Protein AF-A0A7S1W792-F1 (afdb_monomer)

Structure (mmCIF, N/CA/C/O backbone):
data_AF-A0A7S1W792-F1
#
_entry.id   AF-A0A7S1W792-F1
#
loop_
_atom_site.group_PDB
_atom_site.id
_atom_site.type_symbol
_atom_site.label_atom_id
_atom_site.label_alt_id
_atom_site.label_comp_id
_atom_site.label_asym_id
_atom_site.label_entity_id
_atom_site.label_seq_id
_atom_site.pdbx_PDB_ins_code
_atom_site.Cartn_x
_atom_site.Cartn_y
_atom_site.Cartn_z
_atom_site.occupancy
_atom_site.B_iso_or_equiv
_atom_site.auth_seq_id
_atom_site.auth_comp_id
_atom_site.auth_asym_id
_atom_site.auth_atom_id
_atom_site.pdbx_PDB_model_num
ATOM 1 N N . MET A 1 1 ? 34.337 -40.297 -50.477 1.00 45.78 1 MET A N 1
ATOM 2 C CA . MET A 1 1 ? 35.206 -39.201 -50.011 1.00 45.78 1 MET A CA 1
ATOM 3 C C . MET A 1 1 ? 35.949 -39.728 -48.802 1.00 45.78 1 MET A C 1
ATOM 5 O O . MET A 1 1 ? 35.303 -40.176 -47.863 1.00 45.78 1 MET A O 1
ATOM 9 N N . ASP A 1 2 ? 37.268 -39.821 -48.946 1.00 40.34 2 ASP A N 1
ATOM 10 C CA . ASP A 1 2 ? 38.236 -40.441 -48.040 1.00 40.34 2 ASP A CA 1
ATOM 11 C C . ASP A 1 2 ? 38.175 -39.897 -46.609 1.00 40.34 2 ASP A C 1
ATOM 13 O O . ASP A 1 2 ? 38.225 -38.689 -46.395 1.00 40.34 2 ASP A O 1
ATOM 17 N N . ALA A 1 3 ? 38.151 -40.795 -45.624 1.00 46.75 3 ALA A N 1
ATOM 18 C CA . ALA A 1 3 ? 38.273 -40.480 -44.198 1.00 46.75 3 ALA A CA 1
ATOM 19 C C . ALA A 1 3 ? 39.742 -40.251 -43.768 1.00 46.75 3 ALA A C 1
ATOM 21 O O . ALA A 1 3 ? 40.128 -40.584 -42.650 1.00 46.75 3 ALA A O 1
ATOM 22 N N . ALA A 1 4 ? 40.578 -39.727 -44.667 1.00 52.12 4 ALA A N 1
ATOM 23 C CA . ALA A 1 4 ? 42.028 -39.660 -44.511 1.00 52.12 4 ALA A CA 1
ATOM 24 C C . ALA A 1 4 ? 42.571 -38.253 -44.817 1.00 52.12 4 ALA A C 1
ATOM 26 O O . ALA A 1 4 ? 43.284 -38.075 -45.798 1.00 52.12 4 ALA A O 1
ATOM 27 N N . ALA A 1 5 ? 42.229 -37.249 -43.997 1.00 55.47 5 ALA A N 1
ATOM 28 C CA . ALA A 1 5 ? 42.916 -35.945 -43.991 1.00 55.47 5 ALA A CA 1
ATOM 29 C C . ALA A 1 5 ? 42.557 -35.071 -42.764 1.00 55.47 5 ALA A C 1
ATOM 31 O O . ALA A 1 5 ? 42.032 -33.975 -42.924 1.00 55.47 5 ALA A O 1
ATOM 32 N N . MET A 1 6 ? 42.821 -35.521 -41.534 1.00 52.53 6 MET A N 1
ATOM 33 C CA . MET A 1 6 ? 42.902 -34.599 -40.386 1.00 52.53 6 MET A CA 1
ATOM 34 C C . MET A 1 6 ? 44.209 -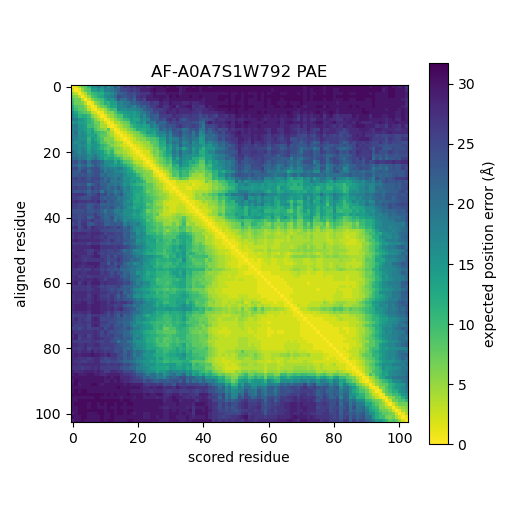34.866 -39.646 1.00 52.53 6 MET A C 1
ATOM 36 O O . MET A 1 6 ? 44.461 -35.988 -39.203 1.00 52.53 6 MET A O 1
ATOM 40 N N . MET A 1 7 ? 45.066 -33.848 -39.561 1.00 60.34 7 MET A N 1
ATOM 41 C CA . MET A 1 7 ? 46.336 -33.926 -38.842 1.00 60.34 7 MET A CA 1
ATOM 42 C C . MET A 1 7 ? 46.059 -34.056 -37.332 1.00 60.34 7 MET A C 1
ATOM 44 O O . MET A 1 7 ? 45.120 -33.428 -36.830 1.00 60.34 7 MET A O 1
ATOM 48 N N . PRO A 1 8 ? 46.854 -34.827 -36.561 1.00 57.66 8 PRO A N 1
ATOM 49 C CA . PRO A 1 8 ? 46.702 -34.886 -35.109 1.00 57.66 8 PRO A CA 1
ATOM 50 C C . PRO A 1 8 ? 46.992 -33.499 -34.513 1.00 57.66 8 PRO A C 1
ATOM 52 O O . PRO A 1 8 ? 48.144 -33.092 -34.392 1.00 57.66 8 PRO A O 1
ATOM 55 N N . GLY A 1 9 ? 45.933 -32.753 -34.186 1.00 61.53 9 GLY A N 1
ATOM 56 C CA . GLY A 1 9 ? 46.008 -31.379 -33.675 1.00 61.53 9 GLY A CA 1
ATOM 57 C C . GLY A 1 9 ? 45.078 -30.374 -34.363 1.00 61.53 9 GLY A C 1
ATOM 58 O O . GLY A 1 9 ? 44.904 -29.270 -33.845 1.00 61.53 9 GLY A O 1
ATOM 59 N N . GLU A 1 10 ? 44.436 -30.733 -35.478 1.00 57.62 10 GLU A N 1
ATOM 60 C CA . GLU A 1 10 ? 43.429 -29.876 -36.112 1.00 57.62 10 GLU A CA 1
ATOM 61 C C . GLU A 1 10 ? 42.115 -29.905 -35.320 1.00 57.62 10 GLU A C 1
ATOM 63 O O . GLU A 1 10 ? 41.329 -30.851 -35.384 1.00 57.62 10 GLU A O 1
ATOM 68 N N . ARG A 1 11 ? 41.867 -28.839 -34.550 1.00 65.88 11 ARG A N 1
ATOM 69 C CA . ARG A 1 11 ? 40.526 -28.534 -34.042 1.00 65.88 11 ARG A CA 1
ATOM 70 C C . ARG A 1 11 ? 39.655 -28.124 -35.228 1.00 65.88 11 ARG A C 1
ATOM 72 O O . ARG A 1 11 ? 40.039 -27.231 -35.977 1.00 65.88 11 ARG A O 1
ATOM 79 N N . MET A 1 12 ? 38.492 -28.761 -35.370 1.00 65.69 12 MET A N 1
ATOM 80 C CA . MET A 1 12 ? 37.448 -28.341 -36.309 1.00 65.69 12 MET A CA 1
ATOM 81 C C . MET A 1 12 ? 37.227 -26.824 -36.178 1.00 65.69 12 MET A C 1
ATOM 83 O O . MET A 1 12 ? 37.167 -26.339 -35.041 1.00 65.69 12 MET A O 1
ATO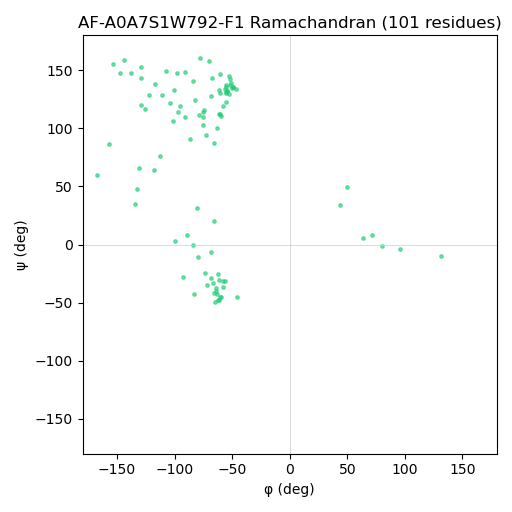M 87 N N . PRO A 1 13 ? 37.140 -26.064 -37.288 1.00 69.75 13 PRO A N 1
ATOM 88 C CA . PRO A 1 13 ? 36.844 -24.643 -37.205 1.00 69.75 13 PRO A CA 1
ATOM 89 C C . PRO A 1 13 ? 35.468 -24.504 -36.555 1.00 69.75 13 PRO A C 1
ATOM 91 O O . PRO A 1 13 ? 34.465 -24.950 -37.107 1.00 69.75 13 PRO A O 1
ATOM 94 N N . LEU A 1 14 ? 35.435 -23.960 -35.338 1.00 74.94 14 LEU A N 1
ATOM 95 C CA . LEU A 1 14 ? 34.180 -23.552 -34.724 1.00 74.94 14 LEU A CA 1
ATOM 96 C C . LEU A 1 14 ? 33.592 -22.470 -35.625 1.00 74.94 14 LEU A C 1
ATOM 98 O O . LEU A 1 14 ? 34.323 -21.559 -36.029 1.00 74.94 14 LEU A O 1
ATOM 102 N N . ASP A 1 15 ? 32.302 -22.576 -35.940 1.00 78.12 15 ASP A N 1
ATOM 103 C CA . ASP A 1 15 ? 31.598 -21.479 -36.593 1.00 78.12 15 ASP A CA 1
ATOM 104 C C . ASP A 1 15 ? 31.891 -20.182 -35.823 1.00 78.12 15 ASP A C 1
ATOM 106 O O . ASP A 1 15 ? 31.894 -20.192 -34.581 1.00 78.12 15 ASP A O 1
ATOM 110 N N . PRO A 1 16 ? 32.196 -19.073 -36.524 1.00 78.44 16 PRO A N 1
ATOM 111 C CA . PRO A 1 16 ? 32.443 -17.809 -35.854 1.00 78.44 16 PRO A CA 1
ATOM 112 C C . PRO A 1 16 ? 31.225 -17.479 -34.982 1.00 78.44 16 PRO A C 1
ATOM 114 O O . PRO A 1 16 ? 30.090 -17.687 -35.425 1.00 78.44 16 PRO A O 1
ATOM 117 N N . PRO A 1 17 ? 31.427 -16.990 -33.744 1.00 78.62 17 PRO A N 1
ATOM 118 C CA . PRO A 1 17 ? 30.308 -16.656 -32.880 1.00 78.62 17 PRO A CA 1
ATOM 119 C C . PRO A 1 17 ? 29.411 -15.667 -33.618 1.00 78.62 17 PRO A C 1
ATOM 121 O O . PRO A 1 17 ? 29.896 -14.675 -34.173 1.00 78.62 17 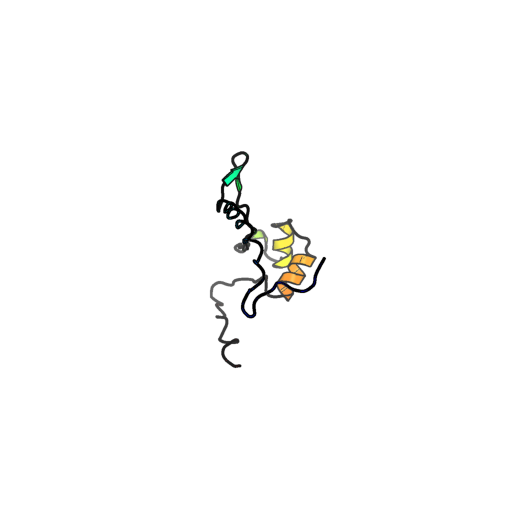PRO A O 1
ATOM 124 N N . LEU A 1 18 ? 28.107 -15.954 -33.639 1.00 80.38 18 LEU A N 1
ATOM 125 C CA . LEU A 1 18 ? 27.129 -15.005 -34.154 1.00 80.38 18 LEU A CA 1
ATOM 126 C C . LEU A 1 18 ? 27.365 -13.650 -33.470 1.00 80.38 18 LEU A C 1
ATOM 128 O O . LEU A 1 18 ? 27.646 -13.625 -32.264 1.00 80.38 18 LEU A O 1
ATOM 132 N N . PRO A 1 19 ? 27.277 -12.528 -34.206 1.00 82.81 19 PRO A N 1
ATOM 133 C CA . PRO A 1 19 ? 27.377 -11.216 -33.592 1.00 82.81 19 PRO A CA 1
ATOM 134 C C . PRO A 1 19 ? 26.345 -11.138 -32.469 1.00 82.81 19 PRO A C 1
ATOM 136 O O . PRO A 1 19 ? 25.189 -11.528 -32.656 1.00 82.81 19 PRO A O 1
ATOM 139 N N . LEU A 1 20 ? 26.783 -10.679 -31.295 1.00 81.50 20 LEU A N 1
ATOM 140 C CA . LEU A 1 20 ? 25.876 -10.477 -30.172 1.00 81.50 20 LEU A CA 1
ATOM 141 C C . LEU A 1 20 ? 24.697 -9.620 -30.656 1.00 81.50 20 LEU A C 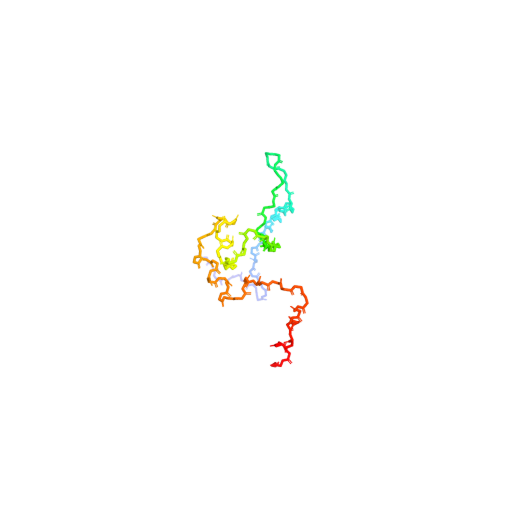1
ATOM 143 O O . LEU A 1 20 ? 24.928 -8.658 -31.402 1.00 81.50 20 LEU A O 1
ATOM 147 N N . PRO A 1 21 ? 23.451 -9.949 -30.266 1.00 80.06 21 PRO A N 1
ATOM 148 C CA . PRO A 1 21 ? 22.336 -9.063 -30.548 1.00 80.06 21 PRO A CA 1
ATOM 149 C C . PRO A 1 21 ? 22.685 -7.664 -30.020 1.00 80.06 21 PRO A C 1
ATOM 151 O O . PRO A 1 21 ? 23.383 -7.552 -29.001 1.00 80.06 21 PRO A O 1
ATOM 154 N N . PRO A 1 22 ? 22.245 -6.591 -30.702 1.00 80.19 22 PRO A N 1
ATOM 155 C CA . PRO A 1 22 ? 22.418 -5.252 -30.163 1.00 80.19 22 PRO A CA 1
ATOM 156 C C . PRO A 1 22 ? 21.861 -5.231 -28.734 1.00 80.19 22 PRO A C 1
ATOM 158 O O . PRO A 1 22 ? 20.860 -5.908 -28.474 1.00 80.19 22 PRO A O 1
ATOM 161 N N . PRO A 1 23 ? 22.498 -4.502 -27.799 1.00 78.31 23 PRO A N 1
ATOM 162 C CA . PRO A 1 23 ? 21.954 -4.380 -26.457 1.00 78.31 23 PRO A CA 1
ATOM 163 C C . PRO A 1 23 ? 20.510 -3.903 -26.583 1.00 78.31 23 PRO A C 1
ATOM 165 O O . PRO A 1 23 ? 20.242 -2.942 -27.310 1.00 78.31 23 PRO A O 1
ATOM 168 N N . GLU A 1 24 ? 19.585 -4.599 -25.919 1.00 75.12 24 GLU A N 1
ATOM 169 C CA . GLU A 1 24 ? 18.192 -4.170 -25.888 1.00 75.12 24 GLU A CA 1
ATOM 170 C C . GLU A 1 24 ? 18.149 -2.689 -25.484 1.00 75.12 24 GLU A C 1
ATOM 172 O O . GLU A 1 24 ? 18.880 -2.283 -24.565 1.00 75.12 24 GLU A O 1
ATOM 177 N N . PRO A 1 25 ? 17.358 -1.851 -26.179 1.00 72.75 25 PRO A N 1
ATOM 178 C CA . PRO A 1 25 ? 17.241 -0.458 -25.799 1.00 72.75 25 PRO A CA 1
ATOM 179 C C . PRO A 1 25 ? 16.750 -0.418 -24.355 1.00 72.75 25 PRO A C 1
ATOM 181 O O . PRO A 1 25 ? 15.672 -0.926 -24.044 1.00 72.75 25 PRO A O 1
ATOM 184 N N . ARG A 1 26 ? 17.553 0.169 -23.460 1.00 67.56 26 ARG A N 1
ATOM 185 C CA . ARG A 1 26 ? 17.107 0.406 -22.088 1.00 67.56 26 ARG A CA 1
ATOM 186 C C . ARG A 1 26 ? 15.894 1.314 -22.184 1.00 67.56 26 ARG A C 1
ATOM 188 O O . ARG A 1 26 ? 16.022 2.457 -22.624 1.00 67.56 26 ARG A O 1
ATOM 195 N N . LEU A 1 27 ? 14.727 0.788 -21.825 1.00 70.88 27 LEU A N 1
ATOM 196 C CA . LEU A 1 27 ? 13.537 1.614 -21.721 1.00 70.88 27 LEU A CA 1
ATOM 197 C C . LEU A 1 27 ? 13.858 2.768 -20.762 1.00 70.88 27 LEU A C 1
ATOM 199 O O . LEU A 1 27 ? 14.503 2.536 -19.733 1.00 70.88 27 LEU A O 1
ATOM 203 N N . PRO A 1 28 ? 13.477 4.007 -21.106 1.00 68.75 28 PRO A N 1
ATOM 204 C CA . PRO A 1 28 ? 13.674 5.121 -20.198 1.00 68.75 28 PRO A CA 1
ATOM 205 C C . PRO A 1 28 ? 12.902 4.848 -18.903 1.00 68.75 28 PRO A C 1
ATOM 207 O O . PRO A 1 28 ? 11.833 4.236 -18.933 1.00 68.75 28 PRO A O 1
ATOM 210 N N . GLU A 1 29 ? 13.434 5.310 -17.769 1.00 76.38 29 GLU A N 1
ATOM 211 C CA . GLU A 1 29 ? 12.778 5.135 -16.464 1.00 76.38 29 GLU A CA 1
ATOM 212 C C . GLU A 1 29 ? 11.354 5.707 -16.462 1.00 76.38 29 GLU A C 1
ATOM 214 O O . GLU A 1 29 ? 10.467 5.162 -15.813 1.00 76.38 29 GLU A O 1
ATOM 219 N N . TRP A 1 30 ? 11.115 6.765 -17.239 1.00 83.19 30 TRP A N 1
ATOM 220 C CA . TRP A 1 30 ? 9.791 7.285 -17.551 1.00 83.19 30 TRP A CA 1
ATOM 221 C C . TRP A 1 30 ? 9.803 8.014 -18.905 1.00 83.19 30 TRP A C 1
ATOM 223 O O . TRP A 1 30 ? 10.842 8.509 -19.346 1.00 83.19 30 TRP A O 1
ATOM 233 N N . PHE A 1 31 ? 8.655 8.108 -19.574 1.00 87.50 31 PHE A N 1
ATOM 234 C CA . PHE A 1 31 ? 8.464 8.930 -20.775 1.00 87.50 31 PHE A CA 1
ATOM 235 C C . PHE A 1 31 ? 7.064 9.550 -20.795 1.00 87.50 31 PHE A C 1
ATOM 237 O O . PHE A 1 31 ? 6.154 9.069 -20.126 1.00 87.50 31 PHE A O 1
ATOM 244 N N . LEU A 1 32 ? 6.880 10.635 -21.548 1.00 90.69 32 LEU A N 1
ATOM 245 C CA . LEU A 1 32 ? 5.563 11.245 -21.733 1.00 90.69 32 LEU A CA 1
ATOM 246 C C . LEU A 1 32 ? 4.788 10.501 -22.825 1.00 90.69 32 LEU A C 1
ATOM 248 O O . LEU A 1 32 ? 5.257 10.398 -23.957 1.00 90.69 32 LEU A O 1
ATOM 252 N N . TRP A 1 33 ? 3.591 10.028 -22.495 1.00 85.88 33 TRP A N 1
ATOM 253 C CA . TRP A 1 33 ? 2.622 9.469 -23.432 1.00 85.88 33 TRP A CA 1
ATOM 254 C C . TRP A 1 33 ? 1.303 10.209 -23.260 1.00 85.88 33 TRP A C 1
ATOM 256 O O . TRP A 1 33 ? 0.711 10.154 -22.187 1.00 85.88 33 TRP A O 1
ATOM 266 N N . ASP A 1 34 ? 0.848 10.905 -24.302 1.00 88.38 34 ASP A N 1
ATOM 267 C CA . ASP A 1 34 ? -0.413 11.662 -24.275 1.00 88.38 34 ASP A CA 1
ATOM 268 C C . ASP A 1 34 ? -0.531 12.592 -23.046 1.00 88.38 34 ASP A C 1
ATOM 270 O O . ASP A 1 34 ? -1.495 12.565 -22.288 1.00 88.38 34 ASP A O 1
ATOM 274 N N . GLN A 1 35 ? 0.524 13.382 -22.801 1.00 88.44 35 GLN A N 1
ATOM 275 C CA . GLN A 1 35 ? 0.669 14.280 -21.642 1.00 88.44 35 GLN A CA 1
ATOM 276 C C . GLN A 1 35 ? 0.715 13.598 -20.259 1.00 88.44 35 GLN A C 1
ATOM 278 O O . GLN A 1 35 ? 0.781 14.288 -19.241 1.00 88.44 35 GLN A O 1
ATOM 283 N N . LEU A 1 36 ? 0.743 12.264 -20.198 1.00 83.31 36 LEU A N 1
ATOM 284 C CA . LEU A 1 36 ? 0.911 11.483 -18.975 1.00 83.31 36 LEU A CA 1
ATOM 285 C C . LEU A 1 36 ? 2.362 10.999 -18.844 1.00 83.31 36 LEU A C 1
ATOM 287 O O . LEU A 1 36 ? 2.924 10.449 -19.787 1.00 83.31 36 LEU A O 1
ATOM 291 N N . ALA A 1 37 ? 2.973 11.156 -17.669 1.00 85.75 37 ALA A N 1
ATOM 292 C CA . ALA A 1 37 ? 4.255 10.517 -17.376 1.00 85.75 37 ALA A CA 1
ATOM 293 C C . ALA A 1 37 ? 4.040 9.015 -17.123 1.00 85.75 37 ALA A C 1
ATOM 295 O O . ALA A 1 37 ? 3.360 8.633 -16.171 1.00 85.75 37 ALA A O 1
ATOM 296 N N . VAL A 1 38 ? 4.611 8.172 -17.983 1.00 84.06 38 VAL A N 1
ATOM 297 C CA . VAL A 1 38 ? 4.493 6.711 -17.954 1.00 84.06 38 VAL A CA 1
ATOM 298 C C . VAL A 1 38 ? 5.829 6.092 -17.569 1.00 84.06 38 VAL A C 1
ATOM 300 O O . VAL A 1 38 ? 6.848 6.369 -18.194 1.00 84.06 38 VAL A O 1
ATOM 303 N N . VAL A 1 39 ? 5.804 5.212 -16.569 1.00 84.44 39 VAL A N 1
ATOM 304 C CA . VAL A 1 39 ? 6.920 4.332 -16.198 1.00 84.44 39 VAL A CA 1
ATOM 305 C C . VAL A 1 39 ? 6.667 2.969 -16.859 1.00 84.44 39 VAL A C 1
ATOM 307 O O . VAL A 1 39 ? 5.673 2.325 -16.520 1.00 84.44 39 VAL A O 1
ATOM 310 N N . PRO A 1 40 ? 7.499 2.524 -17.820 1.00 79.75 40 PRO A N 1
ATOM 311 C CA . PRO A 1 40 ? 7.249 1.283 -18.561 1.00 79.75 40 PRO A CA 1
ATOM 312 C C . PRO A 1 40 ? 7.500 0.007 -17.751 1.00 79.75 40 PRO A C 1
ATOM 314 O O . PRO A 1 40 ? 6.955 -1.045 -18.083 1.00 79.75 40 PRO A O 1
ATOM 317 N N . ALA A 1 41 ? 8.340 0.071 -16.719 1.00 80.81 41 ALA A N 1
ATOM 318 C CA . ALA A 1 41 ? 8.648 -1.078 -15.879 1.00 80.81 41 ALA A CA 1
ATOM 319 C C . ALA A 1 41 ? 7.580 -1.265 -14.781 1.00 80.81 41 ALA A C 1
ATOM 321 O O . ALA A 1 41 ? 7.140 -0.274 -14.191 1.00 80.81 41 ALA A O 1
ATOM 322 N N . PRO A 1 42 ? 7.183 -2.510 -14.448 1.00 78.81 42 PRO A N 1
ATOM 323 C CA . PRO A 1 42 ? 6.390 -2.774 -13.252 1.00 78.81 42 PRO A CA 1
ATOM 324 C C . PRO A 1 42 ? 7.110 -2.236 -12.009 1.00 78.81 42 PRO A C 1
ATOM 326 O O . PRO A 1 42 ? 8.305 -2.477 -11.842 1.00 78.81 42 PRO A O 1
ATOM 329 N N . TYR A 1 43 ? 6.390 -1.533 -11.135 1.00 75.06 43 TYR A N 1
ATOM 330 C CA . TYR A 1 43 ? 6.946 -0.988 -9.898 1.00 75.06 43 TYR A CA 1
ATOM 331 C C . TYR A 1 43 ? 6.087 -1.357 -8.690 1.00 75.06 43 TYR A C 1
ATOM 333 O O . TYR A 1 43 ? 4.854 -1.388 -8.758 1.00 75.06 43 TYR A O 1
ATOM 341 N N . ASP A 1 44 ? 6.751 -1.615 -7.564 1.00 76.31 44 ASP A N 1
ATOM 342 C CA . ASP A 1 44 ? 6.081 -1.838 -6.291 1.00 76.31 44 ASP A CA 1
ATOM 343 C C . ASP A 1 44 ? 5.586 -0.499 -5.739 1.00 76.31 44 ASP A C 1
ATOM 345 O O . ASP A 1 44 ? 6.363 0.357 -5.315 1.00 76.31 44 ASP A O 1
ATOM 349 N N . HIS A 1 45 ? 4.268 -0.308 -5.746 1.00 79.81 45 HIS A N 1
ATOM 350 C CA . HIS A 1 45 ? 3.641 0.871 -5.161 1.00 79.81 45 HIS A CA 1
ATOM 351 C C . HIS A 1 45 ? 2.988 0.544 -3.817 1.00 79.81 45 HIS A C 1
ATOM 353 O O . HIS A 1 45 ? 2.076 -0.283 -3.735 1.00 79.81 45 HIS A O 1
ATOM 359 N N . ALA A 1 46 ? 3.417 1.239 -2.763 1.00 81.69 46 ALA A N 1
ATOM 360 C CA . ALA A 1 46 ? 2.803 1.151 -1.445 1.00 81.69 46 ALA A CA 1
ATOM 361 C C . ALA A 1 46 ? 1.703 2.211 -1.290 1.00 81.69 46 ALA A C 1
ATOM 363 O O . ALA A 1 46 ? 1.978 3.403 -1.159 1.00 81.69 46 ALA A O 1
ATOM 364 N N . PHE A 1 47 ? 0.445 1.769 -1.248 1.00 82.00 47 PHE A N 1
ATOM 365 C CA . PHE A 1 47 ? -0.684 2.649 -0.954 1.00 82.00 47 PHE A CA 1
ATOM 366 C C . PHE A 1 47 ? -0.723 2.983 0.540 1.00 82.00 47 PHE A C 1
ATOM 368 O O . PHE A 1 47 ? -0.985 2.115 1.374 1.00 82.00 47 PHE A O 1
ATOM 375 N N . GLN A 1 48 ? -0.496 4.251 0.879 1.00 86.38 48 GLN A N 1
ATOM 376 C CA . GLN A 1 48 ? -0.555 4.748 2.252 1.00 86.38 48 GLN A CA 1
ATOM 377 C C . GLN A 1 48 ? -1.668 5.781 2.408 1.00 86.38 48 GLN A C 1
ATOM 379 O O . GLN A 1 48 ? -1.871 6.649 1.560 1.00 86.38 48 GLN A O 1
ATOM 384 N N . THR A 1 49 ? -2.402 5.704 3.516 1.00 85.19 49 THR A N 1
ATOM 385 C CA . THR A 1 49 ? -3.422 6.698 3.848 1.00 85.19 49 THR A CA 1
ATOM 386 C C . THR A 1 49 ? -3.537 6.879 5.356 1.00 85.19 49 THR A C 1
ATOM 388 O O . THR A 1 49 ? -3.321 5.946 6.127 1.00 85.19 49 THR A O 1
ATOM 391 N N . SER A 1 50 ? -3.862 8.097 5.784 1.00 86.75 50 SER A N 1
ATOM 392 C CA . SER A 1 50 ? -4.112 8.413 7.191 1.00 86.75 50 SER A CA 1
ATOM 393 C C . SER A 1 50 ? -5.589 8.249 7.525 1.00 86.75 50 SER A C 1
ATOM 395 O O . SER A 1 50 ? -6.456 8.498 6.688 1.00 86.75 50 SER A O 1
ATOM 397 N N . VAL A 1 51 ? -5.876 7.865 8.770 1.00 85.88 51 VAL A N 1
ATOM 398 C CA . VAL A 1 51 ? -7.248 7.677 9.256 1.00 85.88 51 VAL A CA 1
ATOM 399 C C . VAL A 1 51 ? -8.038 8.984 9.156 1.00 85.88 51 VAL A C 1
ATOM 401 O O . VAL A 1 51 ? -7.590 10.031 9.620 1.00 85.88 51 VAL A O 1
ATOM 404 N N . LYS A 1 52 ? -9.237 8.914 8.570 1.00 87.75 52 LYS A N 1
ATOM 405 C CA . LYS A 1 52 ? -10.179 10.036 8.446 1.00 87.75 52 LYS A CA 1
ATOM 406 C C . LYS A 1 52 ? -11.364 9.837 9.391 1.00 87.75 52 LYS A C 1
ATOM 408 O O . LYS A 1 52 ? -11.803 8.710 9.600 1.00 87.75 52 LYS A O 1
ATOM 413 N N . GLY A 1 53 ? -11.952 10.925 9.895 1.00 89.94 53 GLY A N 1
ATOM 414 C CA . GLY A 1 53 ? -13.088 10.857 10.833 1.00 89.94 53 GLY A CA 1
ATOM 415 C C . GLY A 1 53 ? -14.311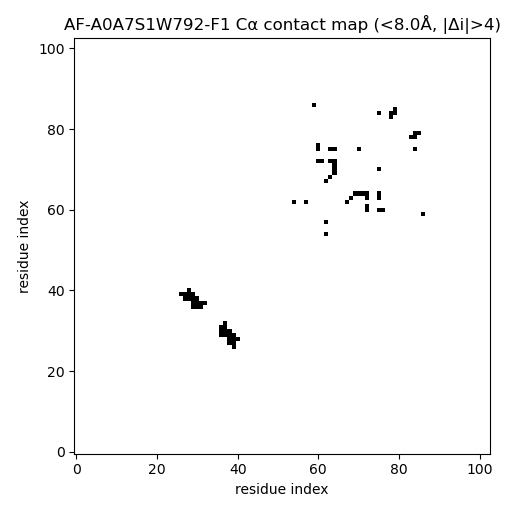 10.094 10.297 1.00 89.94 53 GLY A C 1
ATOM 416 O O . GLY A 1 53 ? -14.980 9.390 11.042 1.00 89.94 53 GLY A O 1
ATOM 417 N N . ARG A 1 54 ? -14.556 10.127 8.980 1.00 90.75 54 ARG A N 1
ATOM 418 C CA . ARG A 1 54 ? -15.643 9.363 8.330 1.00 90.75 54 ARG A CA 1
ATOM 419 C C . ARG A 1 54 ? -15.442 7.837 8.318 1.00 90.75 54 ARG A C 1
ATOM 421 O O . ARG A 1 54 ? -16.310 7.111 7.838 1.00 90.75 54 ARG A O 1
ATOM 428 N N . TRP A 1 55 ? -14.285 7.351 8.764 1.00 91.69 55 TRP A N 1
ATOM 429 C CA . TRP A 1 55 ? -13.963 5.923 8.836 1.00 91.69 55 TRP A CA 1
ATOM 430 C C . TRP A 1 55 ? -14.141 5.339 10.237 1.00 91.69 55 TRP A C 1
ATOM 432 O O . TRP A 1 55 ? -13.874 4.157 10.440 1.00 91.69 55 TRP A O 1
ATOM 442 N N . ILE A 1 56 ? -14.604 6.136 11.202 1.00 90.31 56 ILE A N 1
ATOM 443 C CA . ILE A 1 56 ? -14.930 5.639 12.539 1.00 90.31 56 ILE A CA 1
ATOM 444 C C . ILE A 1 56 ? -15.945 4.491 12.417 1.00 90.31 56 ILE A C 1
ATOM 446 O O . ILE A 1 56 ? -16.937 4.598 11.698 1.00 90.31 56 ILE A O 1
ATOM 450 N N . GLY A 1 57 ? -15.661 3.379 13.100 1.00 90.44 57 GLY A N 1
ATOM 451 C CA . GLY A 1 57 ? -16.485 2.166 13.074 1.00 90.44 57 GLY A CA 1
ATOM 452 C C . GLY A 1 57 ? -16.280 1.259 11.855 1.00 90.44 57 GLY A C 1
ATOM 453 O O . GLY A 1 57 ? -16.899 0.202 11.792 1.00 90.44 57 GLY A O 1
ATOM 454 N N . LYS A 1 58 ? -15.413 1.627 10.902 1.00 91.56 58 LYS A N 1
ATOM 455 C CA . LYS A 1 58 ? -15.069 0.791 9.742 1.00 91.56 58 LYS A CA 1
ATOM 456 C C . LYS A 1 58 ? -13.768 0.029 9.978 1.00 91.56 58 LYS A C 1
ATOM 458 O O . LYS A 1 58 ? -12.848 0.541 10.617 1.00 91.56 58 LYS A O 1
ATOM 463 N N . THR A 1 59 ? -13.661 -1.176 9.422 1.00 91.31 59 THR A N 1
ATOM 464 C CA . THR A 1 59 ? -12.395 -1.923 9.423 1.00 91.31 59 THR A CA 1
ATOM 465 C C . THR A 1 59 ? -11.440 -1.380 8.358 1.00 91.31 59 THR A C 1
ATOM 467 O O . THR A 1 59 ? -11.863 -0.745 7.390 1.00 91.31 59 THR A O 1
ATOM 470 N N . ALA A 1 60 ? -10.140 -1.661 8.486 1.00 88.75 60 ALA A N 1
ATOM 471 C CA . ALA A 1 60 ? -9.164 -1.275 7.464 1.00 88.75 60 ALA A CA 1
ATOM 472 C C . ALA A 1 60 ? -9.515 -1.870 6.085 1.00 88.75 60 ALA A C 1
ATOM 474 O O . ALA A 1 60 ? -9.390 -1.194 5.069 1.00 88.75 60 ALA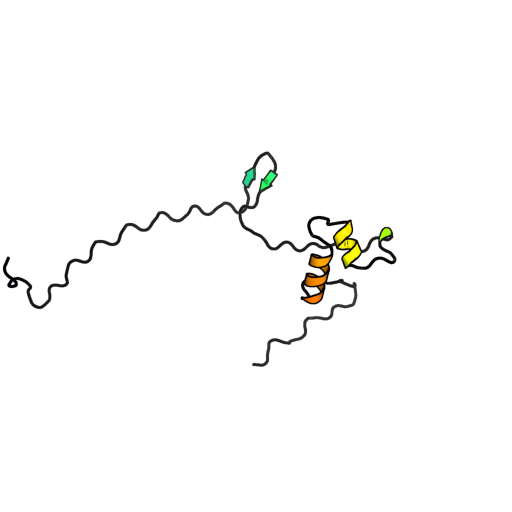 A O 1
ATOM 475 N N . VAL A 1 61 ? -10.034 -3.102 6.052 1.00 91.44 61 VAL A N 1
ATOM 476 C CA . VAL A 1 61 ? -10.503 -3.761 4.823 1.00 91.44 61 VAL A CA 1
ATOM 477 C C . VAL A 1 61 ? -11.682 -3.010 4.196 1.00 91.44 61 VAL A C 1
ATOM 479 O O . VAL A 1 61 ? -11.689 -2.810 2.985 1.00 91.44 61 VAL A O 1
ATOM 482 N N . ASP A 1 62 ? -12.652 -2.552 4.998 1.00 91.31 62 ASP A N 1
ATOM 483 C CA . ASP A 1 62 ? -13.783 -1.747 4.506 1.00 91.31 62 ASP A CA 1
ATOM 484 C C . ASP A 1 62 ? -13.311 -0.443 3.868 1.00 91.31 62 ASP A C 1
ATOM 486 O O . ASP A 1 62 ? -13.785 -0.063 2.800 1.00 91.31 62 ASP A O 1
ATOM 490 N N . VAL A 1 63 ? -12.376 0.240 4.532 1.00 90.94 63 VAL A N 1
ATOM 491 C CA . VAL A 1 63 ? -11.810 1.502 4.050 1.00 90.94 63 VAL A CA 1
ATOM 492 C C . VAL A 1 63 ? -11.104 1.287 2.719 1.00 90.94 63 VAL A C 1
ATOM 494 O O . VAL A 1 63 ? -11.360 2.027 1.770 1.00 90.94 63 VAL A O 1
ATOM 497 N N . PHE A 1 64 ? -10.259 0.256 2.627 1.00 89.94 64 PHE A N 1
ATOM 498 C CA . PHE A 1 64 ? -9.528 -0.020 1.399 1.00 89.94 64 PHE A CA 1
ATOM 499 C C . PHE A 1 64 ? -10.446 -0.436 0.250 1.00 89.94 64 PHE A C 1
ATOM 501 O O . PHE A 1 64 ? -10.296 0.075 -0.853 1.00 89.94 64 PHE A O 1
ATOM 508 N N . ALA A 1 65 ? -11.447 -1.277 0.515 1.00 91.25 65 ALA A N 1
ATOM 509 C CA . ALA A 1 65 ? -12.407 -1.690 -0.502 1.00 91.25 65 ALA A CA 1
ATOM 510 C C . ALA A 1 65 ? -13.307 -0.538 -0.995 1.00 91.25 65 ALA A C 1
ATOM 512 O O . ALA A 1 65 ? -13.696 -0.532 -2.158 1.00 91.25 65 ALA A O 1
ATOM 513 N N . GLN A 1 66 ? -13.653 0.426 -0.131 1.00 89.12 66 GLN A N 1
ATOM 514 C CA . GLN A 1 66 ? -14.527 1.553 -0.489 1.00 89.12 66 GLN A CA 1
ATOM 515 C C . GLN A 1 66 ? -13.782 2.702 -1.174 1.00 89.12 66 GLN A C 1
ATOM 517 O O . GLN A 1 66 ? -14.302 3.285 -2.120 1.00 89.12 66 GLN A O 1
ATOM 522 N N . GLU A 1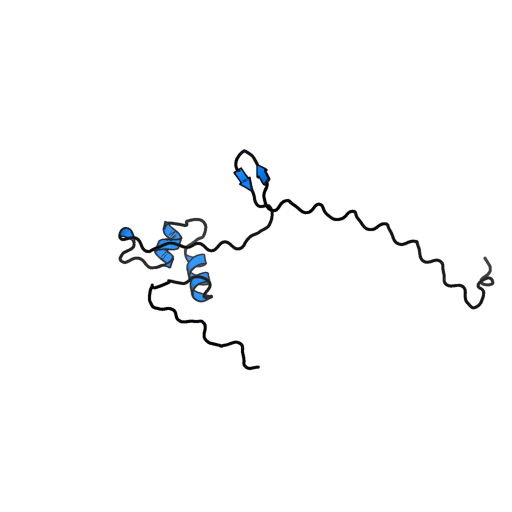 67 ? -12.596 3.068 -0.683 1.00 87.38 67 GLU A N 1
ATOM 523 C CA . GLU A 1 67 ? -11.870 4.250 -1.171 1.00 87.38 67 GLU A CA 1
ATOM 524 C C . GLU A 1 67 ? -10.885 3.886 -2.297 1.00 87.38 67 GLU A C 1
ATOM 526 O O . GLU A 1 67 ? -10.632 4.711 -3.172 1.00 87.38 67 GLU A O 1
ATOM 531 N N . PHE A 1 68 ? -10.369 2.650 -2.321 1.00 82.81 68 PHE A N 1
ATOM 532 C CA . PHE A 1 68 ? -9.440 2.154 -3.342 1.00 82.81 68 PHE A CA 1
ATOM 533 C C . PHE A 1 68 ? -10.062 0.983 -4.114 1.00 82.81 68 PHE A C 1
ATOM 535 O O . PHE A 1 68 ? -9.562 -0.133 -4.078 1.00 82.81 68 PHE A O 1
ATOM 542 N N . GLY A 1 69 ? -11.154 1.228 -4.844 1.00 81.62 69 GLY A N 1
ATOM 543 C CA . GLY A 1 69 ? -11.954 0.206 -5.546 1.00 81.62 69 GLY A CA 1
ATOM 544 C C . GLY A 1 69 ? -11.279 -0.544 -6.710 1.00 81.62 69 GLY A C 1
ATOM 545 O O . GLY A 1 69 ? -11.975 -1.099 -7.554 1.00 81.62 69 GLY A O 1
ATOM 546 N N . TYR A 1 70 ? -9.946 -0.563 -6.782 1.00 86.50 70 TYR A N 1
ATOM 547 C CA . TYR A 1 70 ? -9.188 -1.315 -7.786 1.00 86.50 70 TYR A CA 1
ATOM 548 C C . TYR A 1 70 ? -9.288 -2.835 -7.594 1.00 86.50 70 TYR A C 1
ATOM 550 O O . TYR A 1 70 ? -9.200 -3.582 -8.567 1.00 86.50 70 TYR A O 1
ATOM 558 N N . TYR A 1 71 ? -9.474 -3.302 -6.355 1.00 89.62 71 TYR A N 1
ATOM 559 C CA . TYR A 1 71 ? -9.544 -4.725 -6.026 1.00 89.62 71 TYR A CA 1
ATOM 560 C C . TYR A 1 71 ? -10.783 -5.054 -5.177 1.00 89.62 71 TYR A C 1
ATOM 562 O O . TYR A 1 71 ? -11.275 -4.202 -4.436 1.00 89.62 71 TYR A O 1
ATOM 570 N N . PRO A 1 72 ? -11.304 -6.296 -5.238 1.00 92.69 72 PRO A N 1
ATOM 571 C CA . PRO A 1 72 ? -12.427 -6.706 -4.401 1.00 92.69 72 PRO A CA 1
ATOM 572 C C . PRO A 1 72 ? -12.013 -6.824 -2.930 1.00 92.69 72 PRO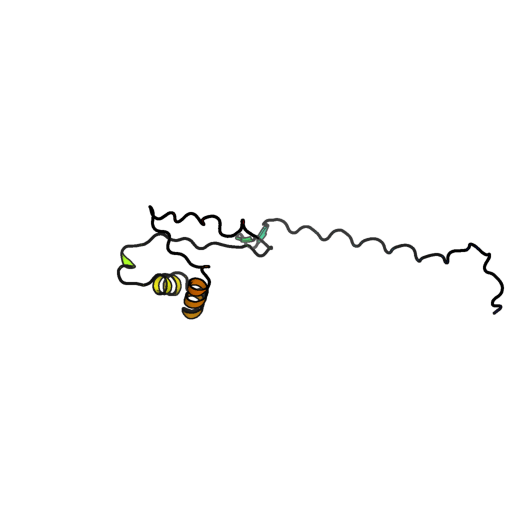 A C 1
ATOM 574 O O . PRO A 1 72 ? -10.856 -7.098 -2.616 1.00 92.69 72 PRO A O 1
ATOM 577 N N . ARG A 1 73 ? -12.984 -6.750 -2.012 1.00 93.56 73 ARG A N 1
ATOM 578 C CA . ARG A 1 73 ? -12.770 -6.937 -0.563 1.00 93.56 73 ARG A CA 1
ATOM 579 C C . ARG A 1 73 ? -11.905 -8.160 -0.223 1.00 93.56 73 ARG A C 1
ATOM 581 O O . ARG A 1 73 ? -10.970 -8.052 0.565 1.00 93.56 73 ARG A O 1
ATOM 588 N N . SER A 1 74 ? -12.177 -9.300 -0.864 1.00 94.19 74 SER A N 1
ATOM 589 C CA . SER A 1 74 ? -11.464 -10.559 -0.606 1.00 94.19 74 SER A CA 1
ATOM 590 C C . SER A 1 74 ? -9.967 -10.485 -0.920 1.00 94.19 74 SER A C 1
ATOM 592 O O . SER A 1 74 ? -9.175 -11.229 -0.344 1.00 94.19 74 SER A O 1
ATOM 594 N N . PHE A 1 75 ? -9.548 -9.591 -1.821 1.00 94.19 75 PHE A N 1
ATOM 595 C CA . PHE A 1 75 ? -8.133 -9.325 -2.063 1.00 94.19 75 PHE A CA 1
ATOM 596 C C . PHE A 1 75 ? -7.481 -8.705 -0.827 1.00 94.19 75 PHE A C 1
ATOM 598 O O . PHE A 1 75 ? -6.465 -9.217 -0.362 1.00 94.19 75 PHE A O 1
ATOM 605 N N . TYR A 1 76 ? -8.088 -7.667 -0.254 1.00 92.06 76 TYR A N 1
ATOM 606 C CA . TYR A 1 76 ? -7.561 -6.995 0.936 1.00 92.06 76 TYR A CA 1
ATOM 607 C C . TYR A 1 76 ? -7.526 -7.912 2.159 1.00 92.06 76 TYR A C 1
ATOM 609 O O . TYR A 1 76 ? -6.547 -7.896 2.897 1.00 92.06 76 TYR A O 1
ATOM 617 N N . GLU A 1 77 ? -8.527 -8.778 2.330 1.00 93.19 77 GLU A N 1
ATOM 618 C CA . GLU A 1 77 ? -8.532 -9.795 3.392 1.00 93.19 77 GLU A CA 1
ATOM 619 C C . GLU A 1 77 ? -7.336 -10.751 3.271 1.00 93.19 77 GLU A C 1
ATOM 621 O O . GLU A 1 77 ? -6.632 -10.996 4.252 1.00 93.19 77 GLU A O 1
ATOM 626 N N . ARG A 1 78 ? -7.036 -11.233 2.055 1.00 94.31 78 ARG A N 1
ATOM 627 C CA . ARG A 1 78 ? -5.858 -12.083 1.807 1.00 94.31 78 ARG A CA 1
ATOM 628 C C . ARG A 1 78 ? -4.546 -11.346 2.058 1.00 94.31 78 ARG A C 1
ATOM 630 O O . ARG A 1 78 ? -3.610 -11.942 2.580 1.00 94.31 78 ARG A O 1
ATOM 637 N N . GLN A 1 79 ? -4.452 -10.076 1.675 1.00 91.25 79 GLN A N 1
ATOM 638 C CA . GLN A 1 79 ? -3.226 -9.293 1.853 1.00 91.25 79 GLN A CA 1
ATOM 639 C C . GLN A 1 79 ? -2.981 -8.941 3.322 1.00 91.25 79 GLN A C 1
ATOM 641 O O . GLN A 1 79 ? -1.831 -8.969 3.758 1.00 91.25 79 GLN A O 1
ATOM 646 N N . LEU A 1 80 ? -4.046 -8.693 4.090 1.00 90.19 80 LEU A N 1
ATOM 647 C CA . LEU A 1 80 ? -3.981 -8.549 5.542 1.00 90.19 80 LEU A CA 1
ATOM 648 C C . LEU A 1 80 ? -3.502 -9.849 6.199 1.00 90.19 80 LEU A C 1
ATOM 650 O O . LEU A 1 80 ? -2.553 -9.818 6.974 1.00 90.19 80 LEU A O 1
ATOM 654 N N . ALA A 1 81 ? -4.076 -10.996 5.819 1.00 90.75 81 ALA A N 1
ATOM 655 C CA . ALA A 1 81 ? -3.652 -12.304 6.327 1.00 90.75 81 ALA A CA 1
ATOM 656 C C . ALA A 1 81 ? -2.188 -12.645 5.984 1.00 90.75 81 ALA A C 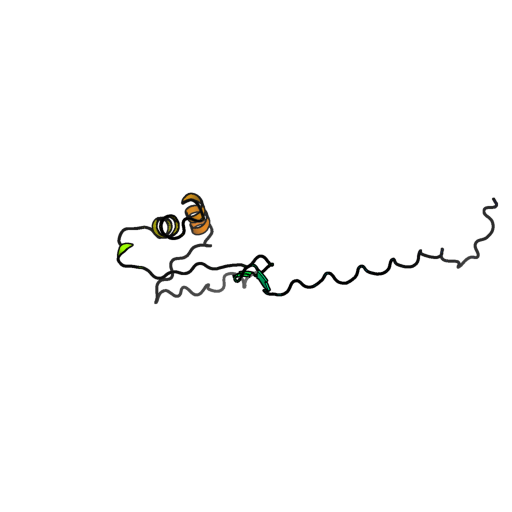1
ATOM 658 O O . ALA A 1 81 ? -1.517 -13.336 6.741 1.00 90.75 81 ALA A O 1
ATOM 659 N N . ARG A 1 82 ? -1.677 -12.143 4.853 1.00 92.50 82 ARG A N 1
ATOM 660 C CA . ARG A 1 82 ? -0.276 -12.295 4.419 1.00 92.50 82 ARG A CA 1
ATOM 661 C C . ARG A 1 82 ? 0.684 -11.267 5.034 1.00 92.50 82 ARG A C 1
ATOM 663 O O . ARG A 1 82 ? 1.856 -11.273 4.675 1.00 92.50 82 ARG A O 1
ATOM 670 N N . GLY A 1 83 ? 0.204 -10.339 5.867 1.00 89.56 83 GLY A N 1
ATOM 671 C CA . GLY A 1 83 ? 1.020 -9.264 6.447 1.00 89.56 83 GLY A CA 1
ATOM 672 C C . GLY A 1 83 ? 1.454 -8.166 5.461 1.00 89.56 83 GLY A C 1
ATOM 673 O O . GLY A 1 83 ? 2.233 -7.285 5.825 1.00 89.56 83 GLY A O 1
ATOM 674 N N . LYS A 1 84 ? 0.939 -8.175 4.220 1.00 87.25 84 LYS A N 1
ATOM 675 C CA . LYS A 1 84 ? 1.209 -7.147 3.191 1.00 87.25 84 LYS A CA 1
ATOM 676 C C . LYS A 1 84 ? 0.379 -5.873 3.369 1.00 87.25 84 LYS A C 1
ATOM 678 O O . LYS A 1 84 ? 0.623 -4.881 2.691 1.00 87.25 84 LYS A O 1
ATOM 683 N N . MET A 1 85 ? -0.613 -5.904 4.252 1.00 88.56 85 MET A N 1
ATOM 684 C CA . MET A 1 85 ? -1.430 -4.757 4.627 1.00 88.56 85 MET A CA 1
ATOM 685 C C . MET A 1 85 ? -1.307 -4.559 6.133 1.00 88.56 85 MET A C 1
ATOM 687 O O . MET A 1 85 ? -1.485 -5.506 6.893 1.00 88.56 85 MET A O 1
ATOM 691 N N . GLN A 1 86 ? -0.989 -3.338 6.556 1.00 86.12 86 GLN A N 1
ATOM 692 C CA . GLN A 1 86 ? -0.703 -3.024 7.954 1.00 86.12 86 GLN A CA 1
ATOM 693 C C . GLN A 1 86 ? -1.360 -1.703 8.348 1.00 86.12 86 GLN A C 1
ATOM 695 O O . GLN A 1 86 ? -1.501 -0.791 7.532 1.00 86.12 86 GLN A O 1
ATOM 700 N N . VAL A 1 87 ? -1.766 -1.602 9.612 1.00 84.56 87 VAL A N 1
ATOM 701 C CA . VAL A 1 87 ? -2.287 -0.363 10.193 1.00 84.56 87 VAL A CA 1
ATOM 702 C C . VAL A 1 87 ? -1.179 0.258 11.028 1.00 84.56 87 VAL A C 1
ATOM 704 O O . VAL A 1 87 ? -0.863 -0.224 12.111 1.00 84.56 87 VAL A O 1
ATOM 707 N N . LEU A 1 88 ? -0.591 1.337 10.518 1.00 81.38 88 LEU A N 1
ATOM 708 C CA . LEU A 1 88 ? 0.464 2.058 11.220 1.00 81.38 88 LEU A CA 1
ATOM 709 C C . LEU A 1 88 ? -0.162 2.955 12.292 1.00 81.38 88 LEU A C 1
ATOM 711 O O . LEU A 1 88 ? -0.839 3.940 11.986 1.00 81.38 88 LEU A O 1
ATOM 715 N N . ARG A 1 89 ? 0.064 2.625 13.565 1.00 75.88 89 ARG A N 1
ATOM 716 C CA . ARG A 1 89 ? -0.297 3.488 14.692 1.00 75.88 89 ARG A CA 1
ATOM 717 C C . ARG A 1 89 ? 0.927 4.305 15.085 1.00 75.88 89 ARG A C 1
ATOM 719 O O . ARG A 1 89 ? 1.944 3.750 15.489 1.00 75.88 89 ARG A O 1
ATOM 726 N N . ARG A 1 90 ? 0.833 5.636 15.005 1.00 66.00 90 ARG A N 1
ATOM 727 C CA . ARG A 1 90 ? 1.889 6.520 15.523 1.00 66.00 90 ARG A CA 1
ATOM 728 C C . ARG A 1 90 ? 2.142 6.193 17.003 1.00 66.00 90 ARG A C 1
ATOM 730 O O . ARG A 1 90 ? 1.207 6.252 17.796 1.00 66.00 90 ARG A O 1
ATOM 737 N N . GLY A 1 91 ? 3.385 5.843 17.343 1.00 60.53 91 GLY A N 1
ATOM 738 C CA . GLY A 1 91 ? 3.801 5.459 18.700 1.00 60.53 91 GLY A CA 1
ATOM 739 C C . GLY A 1 91 ? 3.819 3.953 18.993 1.00 60.53 91 GLY A C 1
ATOM 740 O O . GLY A 1 91 ? 4.268 3.574 20.066 1.00 60.53 91 GLY A O 1
ATOM 741 N N . CYS A 1 92 ? 3.385 3.101 18.059 1.00 47.12 92 CYS A N 1
ATOM 742 C CA . CYS A 1 92 ? 3.621 1.655 18.095 1.00 47.12 92 CYS A CA 1
ATOM 743 C C . CYS A 1 92 ? 4.568 1.311 16.941 1.00 47.12 92 CYS A C 1
ATOM 745 O O . CYS A 1 92 ? 4.124 0.870 15.883 1.00 47.12 92 CYS A O 1
ATOM 747 N N . VAL A 1 93 ? 5.856 1.617 17.099 1.00 48.50 93 VAL A N 1
ATOM 748 C CA . VAL A 1 93 ? 6.886 1.040 16.231 1.00 48.50 93 VAL A CA 1
ATOM 749 C C . VAL A 1 93 ? 7.264 -0.278 16.889 1.00 48.50 93 VAL A C 1
ATOM 751 O O . VAL A 1 93 ? 8.096 -0.302 17.788 1.00 48.50 93 VAL A O 1
ATOM 754 N N . GLU A 1 94 ? 6.588 -1.357 16.505 1.00 52.34 94 GLU A N 1
ATOM 755 C CA . GLU A 1 94 ? 7.196 -2.677 16.647 1.00 52.34 94 GLU A CA 1
ATOM 756 C C . GLU A 1 94 ? 8.261 -2.698 15.546 1.00 52.34 94 GLU A C 1
ATOM 758 O O . GLU A 1 94 ? 7.948 -2.893 14.368 1.00 52.34 94 GLU A O 1
ATOM 763 N N . GLU A 1 95 ? 9.499 -2.347 15.899 1.00 47.12 95 GLU A N 1
ATOM 764 C CA . GLU A 1 95 ? 10.646 -2.654 15.047 1.00 47.12 95 GLU A CA 1
ATOM 765 C C . GLU A 1 95 ? 10.538 -4.143 14.682 1.00 47.12 95 GLU A C 1
ATOM 767 O O . GLU A 1 95 ? 10.231 -4.949 15.567 1.00 47.12 95 GLU A O 1
ATOM 772 N N . PRO A 1 96 ? 10.746 -4.548 13.418 1.00 48.22 96 PRO A N 1
ATOM 773 C CA . PRO A 1 96 ? 10.885 -5.958 13.103 1.00 48.22 96 PRO A CA 1
ATOM 774 C C . PRO A 1 96 ? 12.177 -6.443 13.773 1.00 48.22 96 PRO A C 1
ATOM 776 O O . PRO A 1 96 ? 13.263 -6.382 13.202 1.00 48.22 96 PRO A O 1
ATOM 779 N N . GLU A 1 97 ? 12.062 -6.863 15.029 1.00 48.06 97 GLU A N 1
ATOM 780 C CA . GLU A 1 97 ? 13.137 -7.446 15.811 1.00 48.06 97 GLU A CA 1
ATOM 781 C C . GLU A 1 97 ? 13.618 -8.702 15.082 1.00 48.06 97 GLU A C 1
ATOM 783 O O . GLU A 1 97 ? 12.895 -9.686 14.967 1.00 48.06 97 GLU A O 1
ATOM 788 N N . ALA A 1 98 ? 14.830 -8.633 14.534 1.00 44.09 98 ALA A N 1
ATOM 789 C CA . ALA A 1 98 ? 15.831 -9.695 14.600 1.00 44.09 98 ALA A CA 1
ATOM 790 C C . ALA A 1 98 ? 15.376 -11.161 14.371 1.00 44.09 98 ALA A C 1
ATOM 792 O O . ALA A 1 98 ? 15.968 -12.075 14.934 1.00 44.09 98 ALA A O 1
ATOM 793 N N . ALA A 1 99 ? 14.391 -11.433 13.512 1.00 40.75 99 ALA A N 1
ATOM 794 C CA . ALA A 1 99 ? 13.934 -12.799 13.222 1.00 40.75 99 ALA A CA 1
ATOM 795 C C . ALA A 1 99 ? 14.695 -13.488 12.067 1.00 40.75 99 ALA A C 1
ATOM 797 O O . ALA A 1 99 ? 14.301 -14.563 11.627 1.00 40.75 99 ALA A O 1
ATOM 798 N N . ALA A 1 100 ? 15.779 -12.891 11.559 1.00 42.34 100 ALA A N 1
ATOM 799 C CA . ALA A 1 100 ? 16.591 -13.459 10.473 1.00 42.34 100 ALA A CA 1
ATOM 800 C C . ALA A 1 100 ? 18.105 -13.384 10.744 1.00 42.34 100 ALA A C 1
ATOM 802 O O . ALA A 1 100 ? 18.899 -13.180 9.831 1.00 42.34 100 ALA A O 1
ATOM 803 N N . ALA A 1 101 ? 18.507 -13.527 12.008 1.00 38.59 101 ALA A N 1
ATOM 804 C CA . ALA A 1 101 ? 19.907 -13.685 12.395 1.00 38.59 101 ALA A CA 1
ATOM 805 C C . ALA A 1 101 ? 20.076 -14.843 13.389 1.00 38.59 101 ALA A C 1
ATOM 807 O O . ALA A 1 101 ? 20.704 -14.669 14.422 1.00 38.59 101 ALA A O 1
ATOM 808 N N . MET A 1 102 ? 19.483 -16.002 13.088 1.00 39.47 102 MET A N 1
ATOM 809 C CA . MET A 1 102 ? 19.908 -17.316 13.587 1.00 39.47 102 MET A CA 1
ATOM 810 C C . MET A 1 102 ? 19.399 -18.397 12.623 1.00 39.47 102 MET A C 1
ATOM 812 O O . MET A 1 102 ? 18.319 -18.946 12.820 1.00 39.47 102 MET A O 1
ATOM 816 N N . GLU A 1 103 ? 20.177 -18.677 11.581 1.00 38.66 103 GLU A N 1
ATOM 817 C CA . GLU A 1 103 ? 20.472 -20.052 11.156 1.00 38.66 103 GLU A CA 1
ATOM 818 C C . GLU A 1 103 ? 21.945 -20.119 10.741 1.00 38.66 103 GLU A C 1
ATOM 820 O O . GLU A 1 103 ? 22.405 -19.163 10.072 1.00 38.66 103 GLU A O 1
#

Mean predicted aligned error: 15.98 Å

Secondary structure (DSSP, 8-state):
--S----TT----PPPPPPPPPPPP---S-EEETTEEE--S-----------GGGTT--HHHHHHHH-TTS-HHHHHHHHHTT-S----TT------STTS--

Foldseek 3Di:
DDPPDDDVPDDDPDDDPDPDDDPDPDDPCWDDDPNDIDGPDDDDDDDDDDDDPVCVPHDPLRVCCVVVVPDHSVVVVVCVVVVVDDDDDVPPPPPPPDPPPDD

Radius of gyration: 29.24 Å; Cα contacts (8 Å, |Δi|>4): 38; chains: 1; bounding box: 63×55×69 Å

Organism: Neobodo designis (NCBI:txid312471)

Solvent-accessible surface area (backbone atoms only — not comparable to full-atom values): 7464 Å² total; per-residue (Å²): 133,82,97,79,85,78,63,97,82,70,72,76,83,71,77,77,78,74,78,74,74,76,78,75,79,77,75,60,80,54,48,79,54,95,92,38,85,41,58,80,65,92,74,93,78,83,90,78,83,78,93,54,84,91,46,70,96,55,53,73,52,54,51,44,35,69,77,51,67,88,50,59,56,70,55,47,52,53,33,41,76,69,64,78,46,81,86,88,50,92,92,62,78,78,68,89,71,78,85,82,79,85,131

pLDDT: mean 76.26, std 16.39, range [38.59, 94.31]

Sequence (103 aa):
MDAAAMMPGERMPLDPPLPLPPPEPRLPEWFLWDQLAVVPAPYDHAFQTSVKGRWIGKTAVDVFAQEFGYYPRSFYERQLARGKMQVLRRGCVEEPEAAAAME